Protein AF-A0AAW5JYE2-F1 (afdb_monomer_lite)

Structure (mmCIF, N/CA/C/O backbone):
data_AF-A0AAW5JYE2-F1
#
_entry.id   AF-A0AAW5JYE2-F1
#
loop_
_atom_site.group_PDB
_atom_site.id
_atom_site.type_symbol
_atom_site.label_atom_id
_atom_site.label_alt_id
_atom_site.label_comp_id
_atom_site.label_asym_id
_atom_site.label_entity_id
_atom_site.label_seq_id
_atom_site.pdbx_PDB_ins_code
_atom_site.Cartn_x
_atom_site.Cartn_y
_atom_site.Cartn_z
_atom_site.occupancy
_atom_site.B_iso_or_equiv
_atom_site.auth_seq_id
_atom_site.auth_comp_id
_atom_site.auth_asym_id
_atom_site.auth_atom_id
_atom_site.pdbx_PDB_model_num
ATOM 1 N N . MET A 1 1 ? -0.445 10.952 21.608 1.00 37.06 1 MET A N 1
ATOM 2 C CA . MET A 1 1 ? -0.862 9.715 20.915 1.00 37.06 1 MET A CA 1
ATOM 3 C C . MET A 1 1 ? -0.718 9.911 19.406 1.00 37.06 1 MET A C 1
ATOM 5 O O . MET A 1 1 ? -1.414 10.742 18.852 1.00 37.06 1 MET A O 1
ATOM 9 N N . GLY A 1 2 ? 0.217 9.194 18.772 1.00 44.84 2 GLY A N 1
ATOM 10 C CA . GLY A 1 2 ? 0.106 8.683 17.395 1.00 44.84 2 GLY A CA 1
ATOM 11 C C . GLY A 1 2 ? -0.021 9.622 16.182 1.00 44.84 2 GLY A C 1
ATOM 12 O O . GLY A 1 2 ? -0.759 9.276 15.268 1.00 44.84 2 GLY A O 1
ATOM 13 N N . HIS A 1 3 ? 0.705 10.740 16.096 1.00 46.25 3 HIS A N 1
ATOM 14 C CA . HIS A 1 3 ? 0.764 11.600 14.891 1.00 46.25 3 HIS A CA 1
ATOM 15 C C . HIS A 1 3 ? 1.667 11.047 13.758 1.00 46.25 3 HIS A C 1
ATOM 17 O O . HIS A 1 3 ? 2.421 11.795 13.149 1.00 46.25 3 HIS A O 1
ATOM 23 N N . ALA A 1 4 ? 1.640 9.741 13.468 1.00 45.84 4 ALA A N 1
ATOM 24 C CA . ALA A 1 4 ? 2.640 9.118 12.582 1.00 45.84 4 ALA A CA 1
ATOM 25 C C . ALA A 1 4 ? 2.160 8.740 11.162 1.00 45.84 4 ALA A C 1
ATOM 27 O O . ALA A 1 4 ? 2.966 8.262 10.373 1.00 45.84 4 ALA A O 1
ATOM 28 N N . PHE A 1 5 ? 0.889 8.942 10.787 1.00 53.47 5 PHE A N 1
ATOM 29 C CA . PHE A 1 5 ? 0.343 8.282 9.579 1.00 53.47 5 PHE A CA 1
ATOM 30 C C . PHE A 1 5 ? -0.237 9.185 8.483 1.00 53.47 5 PHE A C 1
ATOM 32 O O . PHE A 1 5 ? -0.803 8.675 7.519 1.00 53.47 5 PHE A O 1
ATOM 39 N N . TRP A 1 6 ? -0.057 10.509 8.547 1.00 51.50 6 TRP A N 1
ATOM 40 C CA . TRP A 1 6 ? -0.662 11.420 7.558 1.00 51.50 6 TRP A CA 1
ATOM 41 C C . TRP A 1 6 ? 0.090 11.539 6.215 1.00 51.50 6 TRP A C 1
ATOM 43 O O . TRP A 1 6 ? -0.3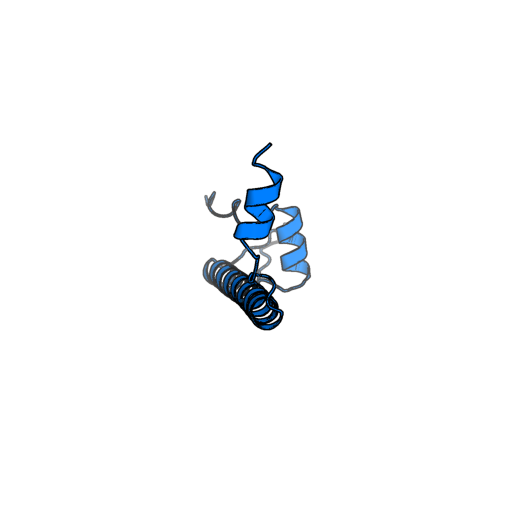46 12.269 5.334 1.00 51.50 6 TRP A O 1
ATOM 53 N N . HIS A 1 7 ? 1.187 10.802 6.009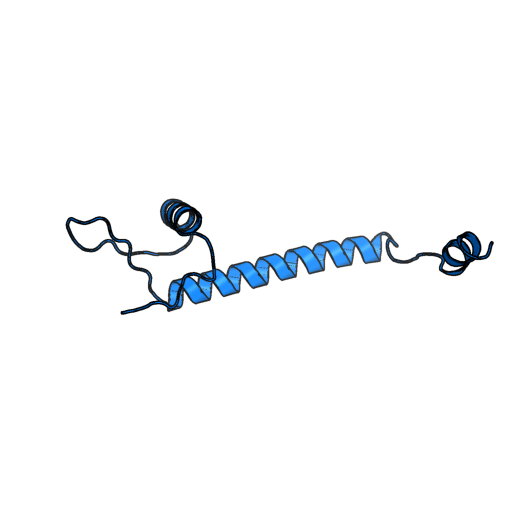 1.00 59.16 7 HIS A N 1
ATOM 54 C CA . HIS A 1 7 ? 2.009 10.937 4.795 1.00 59.16 7 HIS A CA 1
ATOM 55 C C . HIS A 1 7 ? 1.688 9.944 3.665 1.00 59.16 7 HIS A C 1
ATOM 57 O O . HIS A 1 7 ? 2.280 10.045 2.596 1.00 59.16 7 HIS A O 1
ATOM 63 N N . ILE A 1 8 ? 0.772 8.986 3.863 1.00 61.97 8 ILE A N 1
ATOM 64 C CA . ILE A 1 8 ? 0.468 7.969 2.833 1.00 61.97 8 ILE A CA 1
ATOM 65 C C . ILE A 1 8 ? -0.684 8.419 1.919 1.00 61.97 8 ILE A C 1
ATOM 67 O O . ILE A 1 8 ? -0.630 8.197 0.709 1.00 61.97 8 ILE A O 1
ATOM 71 N N . ALA A 1 9 ? -1.728 9.037 2.485 1.00 68.81 9 ALA A N 1
ATOM 72 C CA . ALA A 1 9 ? -2.890 9.549 1.757 1.00 68.81 9 ALA A CA 1
ATOM 73 C C . ALA A 1 9 ? -3.767 10.452 2.649 1.00 68.81 9 ALA A C 1
ATOM 75 O O . ALA A 1 9 ? -3.689 10.392 3.876 1.00 68.81 9 ALA A O 1
ATOM 76 N N . SER A 1 10 ? -4.669 11.233 2.040 1.00 84.25 10 SER A N 1
ATOM 77 C CA . SER A 1 10 ? -5.692 11.987 2.783 1.00 84.25 10 SER A CA 1
ATOM 78 C C . SER A 1 10 ? -6.611 11.060 3.598 1.00 84.25 10 SER A C 1
ATOM 80 O O . SER A 1 10 ? -6.856 9.916 3.209 1.00 84.25 10 SER A O 1
ATOM 82 N N . GLN A 1 11 ? -7.216 11.564 4.680 1.00 83.25 11 GLN A N 1
ATOM 83 C CA . GLN A 1 11 ? -8.165 10.795 5.504 1.00 83.25 11 GLN A CA 1
ATOM 84 C C . GLN A 1 11 ? -9.344 10.230 4.690 1.00 83.25 11 GLN A C 1
ATOM 86 O O . GLN A 1 11 ? -9.794 9.105 4.927 1.00 83.25 11 GLN A O 1
ATOM 91 N N . ARG A 1 12 ? -9.843 10.987 3.704 1.00 86.31 12 ARG A N 1
ATOM 92 C CA . ARG A 1 12 ? -10.948 10.545 2.841 1.00 86.31 12 ARG A CA 1
ATOM 93 C C . ARG A 1 12 ? -10.518 9.407 1.921 1.00 86.31 12 ARG A C 1
ATOM 95 O O . ARG A 1 12 ? -11.269 8.453 1.732 1.00 86.31 12 ARG A O 1
ATOM 102 N N . THR A 1 13 ? -9.302 9.491 1.388 1.00 88.38 13 THR A N 1
ATOM 103 C CA . THR A 1 13 ? -8.693 8.416 0.599 1.00 88.38 13 THR A CA 1
ATOM 104 C C . THR A 1 13 ? -8.513 7.167 1.452 1.00 88.38 13 THR A C 1
ATOM 106 O O . THR A 1 13 ? -8.944 6.095 1.043 1.00 88.38 13 THR A O 1
ATOM 109 N N . LEU A 1 14 ? -7.984 7.314 2.670 1.00 86.00 14 LEU A N 1
ATOM 110 C CA . LEU A 1 14 ? -7.819 6.199 3.597 1.00 86.00 14 LEU A CA 1
ATOM 111 C C . LEU A 1 14 ? -9.162 5.528 3.906 1.00 86.00 14 LEU A C 1
ATOM 113 O O . LEU A 1 14 ? -9.270 4.314 3.817 1.00 86.00 14 LEU A O 1
ATOM 117 N N . THR A 1 15 ? -10.212 6.304 4.176 1.00 87.56 15 THR A N 1
ATOM 118 C CA . THR A 1 15 ? -11.559 5.765 4.441 1.00 87.56 15 THR A CA 1
ATOM 119 C C . THR A 1 15 ? -12.052 4.882 3.292 1.00 87.56 15 THR A C 1
ATOM 121 O O . THR A 1 15 ? -12.464 3.752 3.538 1.00 87.56 15 THR A O 1
ATOM 124 N N . ARG A 1 16 ? -11.915 5.348 2.042 1.00 90.50 16 ARG A N 1
ATOM 125 C CA . ARG A 1 16 ? -12.275 4.570 0.844 1.00 90.50 16 ARG A CA 1
ATOM 126 C C . ARG A 1 16 ? -11.446 3.297 0.701 1.00 90.50 16 ARG A C 1
ATOM 128 O O . ARG A 1 16 ? -11.985 2.265 0.328 1.00 90.50 16 ARG A O 1
ATOM 135 N N . MET A 1 17 ? -10.153 3.361 1.009 1.00 91.56 17 MET A N 1
ATOM 136 C CA . MET A 1 17 ? -9.278 2.186 0.978 1.00 91.56 17 MET A CA 1
ATOM 137 C C . MET A 1 17 ? -9.700 1.132 2.004 1.00 91.56 17 MET A C 1
ATOM 139 O O . 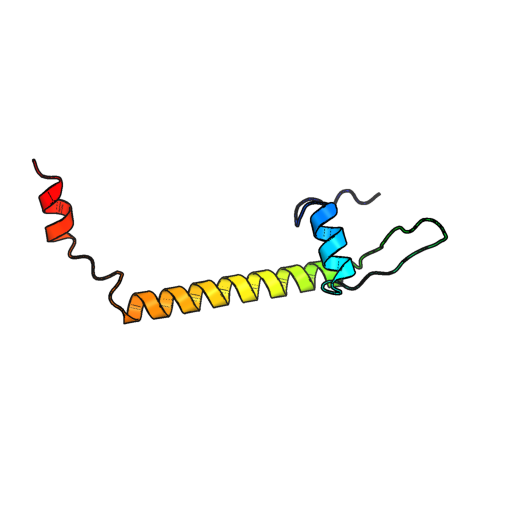MET A 1 17 ? -9.691 -0.058 1.699 1.00 91.56 17 MET A O 1
ATOM 143 N N . LEU A 1 18 ? -10.107 1.569 3.198 1.00 91.56 18 LEU A N 1
ATOM 144 C CA . LEU A 1 18 ? -10.631 0.679 4.233 1.00 91.56 18 LEU A CA 1
ATOM 145 C C . LEU A 1 18 ? -11.995 0.097 3.849 1.00 91.56 18 LEU A C 1
ATOM 147 O O . LEU A 1 18 ? -12.225 -1.088 4.063 1.00 91.56 18 LEU A O 1
ATOM 151 N N . ASP A 1 19 ? -12.885 0.900 3.260 1.00 91.06 19 ASP A N 1
ATOM 152 C CA . ASP A 1 19 ? -14.192 0.424 2.783 1.00 91.06 19 ASP A CA 1
ATOM 153 C C . ASP A 1 19 ? -14.047 -0.601 1.649 1.00 91.06 19 ASP A C 1
ATOM 155 O O . ASP A 1 19 ? -14.795 -1.571 1.595 1.00 91.06 19 ASP A O 1
ATOM 159 N N . ALA A 1 20 ? -13.042 -0.428 0.789 1.00 93.38 20 ALA A N 1
ATOM 160 C CA . ALA A 1 20 ? -12.690 -1.372 -0.269 1.00 93.38 20 ALA A CA 1
ATOM 161 C C . ALA A 1 20 ? -11.919 -2.612 0.232 1.00 93.38 20 ALA A C 1
ATOM 163 O O . ALA A 1 20 ? -11.537 -3.453 -0.576 1.00 93.38 20 ALA A O 1
ATOM 164 N N . GLY A 1 21 ? -11.6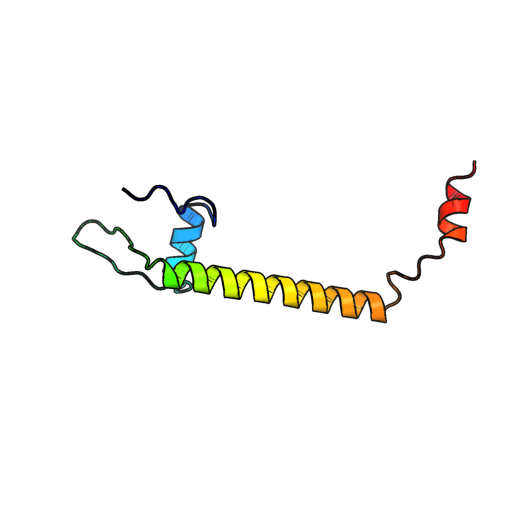44 -2.724 1.537 1.00 93.06 21 GLY A N 1
ATOM 165 C CA . GLY A 1 21 ? -10.944 -3.873 2.120 1.00 93.06 21 GLY A CA 1
ATOM 166 C C . GLY A 1 21 ? -9.454 -3.962 1.775 1.00 93.06 21 GLY A C 1
ATOM 167 O O . GLY A 1 21 ? -8.847 -5.012 1.964 1.00 93.06 21 GLY A O 1
ATOM 168 N N . MET A 1 22 ? -8.839 -2.879 1.287 1.00 93.06 22 MET A N 1
ATOM 169 C CA . MET A 1 22 ? -7.431 -2.894 0.863 1.00 93.06 22 MET A CA 1
ATOM 170 C C . MET A 1 22 ? -6.450 -3.034 2.035 1.00 93.06 22 MET A C 1
ATOM 172 O O . MET A 1 22 ? -5.348 -3.562 1.867 1.00 93.06 22 MET A O 1
ATOM 176 N N . ILE A 1 23 ? -6.837 -2.523 3.208 1.00 93.19 23 ILE A N 1
ATOM 177 C CA . ILE A 1 23 ? -6.067 -2.603 4.451 1.00 93.19 23 ILE A CA 1
ATOM 178 C C . ILE A 1 23 ? -7.011 -3.100 5.554 1.00 93.19 23 ILE A C 1
ATOM 180 O O . ILE A 1 23 ? -8.062 -2.484 5.767 1.00 93.19 23 ILE A O 1
ATOM 184 N N . PRO A 1 24 ? -6.657 -4.187 6.260 1.00 92.50 24 PRO A N 1
ATOM 185 C CA . PRO A 1 24 ? -7.397 -4.648 7.424 1.00 92.50 24 PRO A CA 1
ATOM 186 C C . PRO A 1 24 ? -7.527 -3.560 8.490 1.00 92.50 24 PRO A C 1
ATOM 188 O O . PRO A 1 24 ? -6.605 -2.786 8.746 1.00 92.50 24 PRO A O 1
ATOM 191 N N . TYR A 1 25 ? -8.686 -3.517 9.139 1.00 91.75 25 TYR A N 1
ATOM 192 C CA . TYR A 1 25 ? -8.929 -2.608 10.247 1.00 91.75 25 TYR A CA 1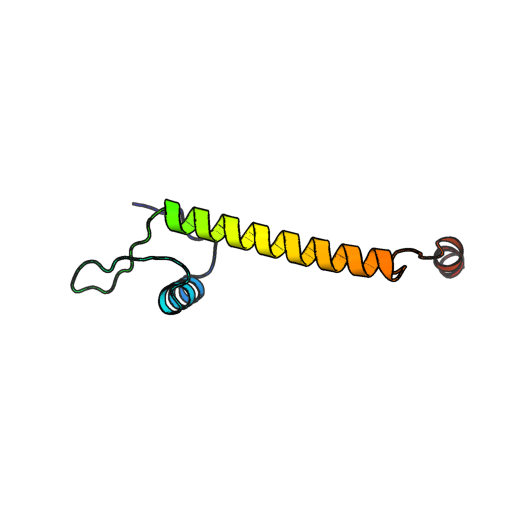
ATOM 193 C C . TYR A 1 25 ? -9.872 -3.230 11.266 1.00 91.75 25 TYR A C 1
ATOM 195 O O . TYR A 1 25 ? -10.657 -4.128 10.963 1.00 91.75 25 TYR A O 1
ATOM 203 N N . THR A 1 26 ? -9.821 -2.719 12.489 1.00 89.50 26 THR A N 1
ATOM 204 C CA . THR A 1 26 ? -10.737 -3.093 13.566 1.00 89.50 26 THR A CA 1
ATOM 205 C C . THR A 1 26 ? -11.549 -1.874 13.981 1.00 89.50 26 THR A C 1
ATOM 207 O O . THR A 1 26 ? -11.024 -0.762 14.052 1.00 89.50 26 THR A O 1
ATOM 210 N N . ARG A 1 27 ? -12.844 -2.061 14.247 1.00 88.19 27 ARG A N 1
ATOM 211 C CA . ARG A 1 27 ? -13.701 -1.023 14.836 1.00 88.19 27 ARG A CA 1
ATOM 212 C C . ARG A 1 27 ? -13.717 -1.199 16.349 1.00 88.19 27 ARG A C 1
ATOM 214 O O . ARG A 1 27 ? -13.865 -2.324 16.815 1.00 88.19 27 ARG A O 1
ATOM 221 N N . MET A 1 28 ? -13.573 -0.110 17.099 1.00 78.69 28 MET A N 1
ATOM 222 C CA . MET A 1 28 ? -13.627 -0.141 18.564 1.00 78.69 28 MET A CA 1
ATOM 223 C C . MET A 1 28 ? -14.719 0.795 19.085 1.00 78.69 28 MET A C 1
ATOM 225 O O . MET A 1 28 ? -14.613 2.009 18.928 1.00 78.69 28 MET A O 1
ATOM 229 N N . GLY A 1 29 ? -15.720 0.218 19.756 1.00 69.75 29 GLY A N 1
ATOM 230 C CA . GLY A 1 29 ? -16.777 0.938 20.477 1.00 69.75 29 GLY A CA 1
ATOM 231 C C . GLY A 1 29 ? -17.907 1.511 19.609 1.00 69.75 29 GLY A C 1
ATOM 232 O O . GLY A 1 29 ? -17.959 1.304 18.399 1.00 69.75 29 GLY A O 1
ATOM 233 N N . GLU A 1 30 ? -18.821 2.246 20.259 1.00 64.75 30 GLU A N 1
ATOM 234 C CA . GLU A 1 30 ? -19.969 2.921 19.620 1.00 64.75 30 GLU A CA 1
ATOM 235 C C . GLU A 1 30 ? -19.542 4.032 18.654 1.00 64.75 30 GLU A C 1
ATOM 237 O O . GLU A 1 30 ? -20.196 4.298 17.644 1.00 64.75 30 GLU A O 1
ATOM 242 N N . ARG A 1 31 ? -18.411 4.686 18.941 1.00 61.62 31 ARG A N 1
ATOM 243 C CA . ARG A 1 31 ? -17.805 5.648 18.025 1.00 61.62 31 ARG A CA 1
ATOM 244 C C . ARG A 1 31 ? -17.042 4.863 16.968 1.00 61.62 31 ARG A C 1
ATOM 246 O O . ARG A 1 31 ? -16.067 4.197 17.283 1.00 61.62 31 ARG A O 1
ATOM 253 N N . SER A 1 32 ? -17.485 4.979 15.718 1.00 69.50 32 SER A N 1
ATOM 254 C CA . SER A 1 32 ? -16.988 4.294 14.512 1.00 69.50 32 SER A CA 1
ATOM 255 C C . SER A 1 32 ? -15.523 4.621 14.124 1.00 69.50 32 SER A C 1
ATOM 257 O O . SER A 1 32 ? -15.209 4.820 12.945 1.00 69.50 32 SER A O 1
ATOM 259 N N . TYR A 1 33 ? -14.601 4.688 15.084 1.00 80.69 33 TYR A N 1
ATOM 260 C CA . TYR A 1 33 ? -13.173 4.808 14.829 1.00 80.69 33 TYR A CA 1
ATOM 261 C C . TYR A 1 33 ? -12.631 3.494 14.267 1.00 80.69 33 TYR A C 1
ATOM 263 O O . TYR A 1 33 ? -12.956 2.401 14.738 1.00 80.69 33 TYR A O 1
ATOM 271 N N . ARG A 1 34 ? -11.797 3.618 13.234 1.00 85.62 34 ARG A N 1
ATOM 272 C CA . ARG A 1 34 ? -11.157 2.499 12.544 1.00 85.62 34 ARG A CA 1
ATOM 273 C C . ARG A 1 34 ? -9.688 2.474 12.936 1.00 85.62 34 ARG A C 1
ATOM 275 O O . ARG A 1 34 ? -8.963 3.428 12.666 1.00 85.62 34 ARG A O 1
ATOM 282 N N . PHE A 1 35 ? -9.277 1.396 13.581 1.00 87.50 35 PHE A N 1
ATOM 283 C CA . PHE A 1 35 ? -7.910 1.170 14.022 1.00 87.50 35 PHE A CA 1
ATOM 284 C C . PHE A 1 35 ? -7.188 0.275 13.027 1.00 87.50 35 PHE A C 1
ATOM 286 O O . PHE A 1 35 ? -7.740 -0.724 12.571 1.00 87.50 35 PHE A O 1
ATOM 293 N N . LEU A 1 36 ? -5.948 0.637 12.718 1.00 88.38 36 LEU A N 1
ATOM 294 C CA . LEU A 1 36 ? -5.081 -0.087 11.798 1.00 88.38 36 LEU A CA 1
ATOM 295 C C . LEU A 1 36 ? -3.894 -0.640 12.571 1.00 88.38 36 LEU A C 1
ATOM 297 O O . LEU A 1 36 ? -3.354 0.041 13.447 1.00 88.38 36 LEU A O 1
ATOM 301 N N . ARG A 1 37 ? -3.463 -1.854 12.230 1.00 89.81 37 ARG A N 1
ATOM 302 C CA . ARG A 1 37 ? -2.154 -2.332 12.672 1.00 89.81 37 ARG A CA 1
ATOM 303 C C . ARG A 1 37 ? -1.094 -1.690 11.795 1.00 89.81 37 ARG A C 1
ATOM 305 O O . ARG A 1 37 ? -1.257 -1.589 10.582 1.00 89.81 37 ARG A O 1
ATOM 312 N N . LEU A 1 38 ? 0.008 -1.281 12.416 1.00 88.31 38 LEU A N 1
ATOM 313 C CA . LEU A 1 38 ? 1.131 -0.702 11.689 1.00 88.31 38 LEU A CA 1
ATOM 314 C C . LEU A 1 38 ? 1.672 -1.670 10.626 1.00 88.31 38 LEU A C 1
ATOM 316 O O . LEU A 1 38 ? 1.870 -1.250 9.491 1.00 88.31 38 LEU A O 1
ATOM 320 N N . SER A 1 39 ? 1.808 -2.955 10.971 1.00 91.94 39 SER A N 1
ATOM 321 C CA . SER A 1 39 ? 2.225 -4.025 10.051 1.00 91.94 39 SER A CA 1
ATOM 322 C C . SER A 1 39 ? 1.432 -4.007 8.747 1.00 91.94 39 SER A C 1
ATOM 324 O O . SER A 1 39 ? 2.010 -3.940 7.666 1.00 91.94 39 SER A O 1
ATOM 326 N N . ASP A 1 40 ? 0.107 -3.959 8.859 1.00 92.50 40 ASP A N 1
ATOM 327 C CA . ASP A 1 40 ? -0.805 -4.071 7.723 1.00 92.50 40 ASP A CA 1
ATOM 328 C C . ASP A 1 40 ? -0.680 -2.856 6.795 1.00 92.50 40 ASP A C 1
ATOM 330 O O . ASP A 1 40 ? -0.750 -2.974 5.569 1.00 92.50 40 ASP A O 1
ATOM 334 N N . VAL A 1 41 ? -0.438 -1.678 7.377 1.00 89.06 41 VAL A N 1
ATOM 335 C CA . VAL A 1 41 ? -0.198 -0.437 6.633 1.00 89.06 41 VAL A CA 1
ATOM 336 C C . VAL A 1 41 ? 1.152 -0.481 5.919 1.00 89.06 41 VAL A C 1
ATOM 338 O O . VAL A 1 41 ? 1.233 -0.113 4.744 1.00 89.06 41 VAL A O 1
ATOM 341 N N . THR A 1 42 ? 2.211 -0.937 6.591 1.00 90.69 42 THR A N 1
ATOM 342 C CA . THR A 1 42 ? 3.540 -1.071 5.973 1.00 90.69 42 THR A CA 1
ATOM 343 C C . THR A 1 42 ? 3.559 -2.123 4.873 1.00 90.69 42 THR A C 1
ATOM 345 O O . THR A 1 42 ? 4.136 -1.876 3.816 1.00 90.69 42 THR A O 1
ATOM 348 N N . ASP A 1 43 ? 2.867 -3.245 5.062 1.00 92.38 43 ASP A N 1
ATOM 349 C CA . ASP A 1 43 ? 2.746 -4.293 4.052 1.00 92.38 43 ASP A CA 1
ATOM 350 C C . ASP A 1 43 ? 1.932 -3.834 2.847 1.00 92.38 43 ASP A C 1
ATOM 352 O O . ASP A 1 43 ? 2.277 -4.154 1.709 1.00 92.38 43 ASP A O 1
ATOM 356 N N . TYR A 1 44 ? 0.868 -3.058 3.065 1.00 91.31 44 TYR A N 1
ATOM 357 C CA . TYR A 1 44 ? 0.146 -2.421 1.968 1.00 91.31 44 TYR A CA 1
ATOM 358 C C . TYR A 1 44 ? 1.046 -1.466 1.181 1.00 91.31 44 TYR A C 1
ATOM 360 O O . TYR A 1 44 ? 1.080 -1.535 -0.048 1.00 91.31 44 TYR A O 1
ATOM 368 N N . LYS A 1 45 ? 1.789 -0.594 1.874 1.00 89.88 45 LYS A N 1
ATOM 369 C CA . LYS A 1 45 ? 2.693 0.361 1.223 1.00 89.88 45 LYS A CA 1
ATOM 370 C C . LYS A 1 45 ? 3.734 -0.369 0.375 1.00 89.88 45 LYS A C 1
ATOM 372 O O . LYS A 1 45 ? 3.870 -0.054 -0.799 1.00 89.88 45 LYS A O 1
ATOM 377 N N . ARG A 1 46 ? 4.393 -1.381 0.942 1.00 92.56 46 ARG A N 1
ATOM 378 C CA . ARG A 1 46 ? 5.384 -2.197 0.234 1.00 92.56 46 ARG A CA 1
ATOM 379 C C . ARG A 1 46 ? 4.811 -2.815 -1.044 1.00 92.56 46 ARG A C 1
ATOM 381 O O . ARG A 1 46 ? 5.361 -2.583 -2.112 1.00 92.56 46 ARG A O 1
ATOM 388 N N . ARG A 1 47 ? 3.666 -3.506 -0.957 1.00 93.50 47 ARG A N 1
ATOM 389 C CA . ARG A 1 47 ? 3.006 -4.112 -2.132 1.00 93.50 47 ARG A CA 1
ATOM 390 C C . ARG A 1 47 ? 2.641 -3.082 -3.201 1.00 93.50 47 ARG A C 1
ATOM 392 O O . ARG A 1 47 ? 2.737 -3.363 -4.391 1.00 93.50 47 ARG A O 1
ATOM 399 N N . ARG A 1 48 ? 2.190 -1.894 -2.786 1.00 90.88 48 ARG A N 1
ATOM 400 C CA . ARG A 1 48 ? 1.855 -0.796 -3.703 1.00 90.88 48 ARG A CA 1
ATOM 401 C C . ARG A 1 48 ? 3.095 -0.280 -4.431 1.00 90.88 48 ARG A C 1
ATOM 403 O O . ARG A 1 48 ? 3.035 -0.065 -5.641 1.00 90.88 48 ARG A O 1
ATOM 410 N N . ASP A 1 49 ? 4.178 -0.059 -3.697 1.00 90.56 49 ASP A N 1
ATOM 411 C CA . ASP A 1 49 ? 5.427 0.459 -4.250 1.00 90.56 49 ASP A CA 1
ATOM 412 C C . ASP A 1 49 ? 6.024 -0.569 -5.228 1.00 90.56 49 ASP A C 1
ATOM 414 O O . ASP A 1 49 ? 6.348 -0.215 -6.356 1.00 90.56 49 ASP A O 1
ATOM 418 N N . GLU A 1 50 ? 6.028 -1.857 -4.866 1.00 94.00 50 GLU A N 1
ATOM 419 C CA . GLU A 1 50 ? 6.437 -2.967 -5.744 1.00 94.00 50 GLU A CA 1
ATOM 420 C C . GLU A 1 50 ? 5.610 -3.028 -7.039 1.00 94.00 50 GLU A C 1
ATOM 422 O O . GLU A 1 50 ? 6.172 -3.130 -8.129 1.00 94.00 50 GLU A O 1
ATOM 427 N N . ALA A 1 51 ? 4.281 -2.920 -6.947 1.00 92.75 51 ALA A N 1
ATOM 428 C CA . ALA A 1 51 ? 3.407 -2.924 -8.121 1.00 92.75 51 ALA A CA 1
ATOM 429 C C . ALA A 1 51 ? 3.643 -1.709 -9.031 1.00 92.75 51 ALA A C 1
ATOM 431 O O . ALA A 1 51 ? 3.590 -1.829 -10.253 1.00 92.75 51 ALA A O 1
ATOM 432 N N . THR A 1 52 ? 3.917 -0.546 -8.435 1.00 90.50 52 THR A N 1
ATOM 433 C CA . THR A 1 52 ? 4.208 0.683 -9.183 1.00 90.50 52 THR A CA 1
ATOM 434 C C . THR A 1 52 ? 5.534 0.558 -9.923 1.00 90.50 52 THR A C 1
ATOM 436 O O . THR A 1 52 ? 5.581 0.832 -11.119 1.00 90.50 52 THR A O 1
ATOM 439 N N . SER A 1 53 ? 6.588 0.096 -9.244 1.00 90.62 53 SER A N 1
ATOM 440 C CA . SER A 1 53 ? 7.893 -0.133 -9.870 1.00 90.62 53 SER A CA 1
ATOM 441 C C . SER A 1 53 ? 7.797 -1.146 -11.007 1.00 90.62 53 SER A C 1
ATOM 443 O O . SER A 1 53 ? 8.261 -0.859 -12.102 1.00 90.62 53 SER A O 1
ATOM 445 N N . LYS A 1 54 ? 7.100 -2.272 -10.799 1.00 93.00 54 LYS A N 1
ATOM 446 C CA . LYS A 1 54 ? 6.919 -3.295 -11.838 1.00 93.00 54 LYS A CA 1
ATOM 447 C C . LYS A 1 54 ? 6.227 -2.746 -13.087 1.00 93.00 54 LYS A C 1
ATOM 449 O O . LYS A 1 54 ? 6.664 -3.028 -14.193 1.00 93.00 54 LYS A O 1
ATOM 454 N N . ALA A 1 55 ? 5.171 -1.952 -12.916 1.00 90.44 55 ALA A N 1
ATOM 455 C CA . ALA A 1 55 ? 4.469 -1.342 -14.043 1.00 90.44 55 ALA A CA 1
ATOM 456 C C . ALA A 1 55 ? 5.364 -0.361 -14.820 1.00 90.44 55 ALA A C 1
ATOM 458 O O . ALA A 1 55 ? 5.304 -0.315 -16.045 1.00 90.44 55 ALA A O 1
ATOM 459 N N . LEU A 1 56 ? 6.205 0.409 -14.121 1.00 89.94 56 LEU A N 1
ATOM 460 C CA . LEU A 1 56 ? 7.165 1.310 -14.761 1.00 89.94 56 LEU A CA 1
ATOM 461 C C . LEU A 1 56 ? 8.273 0.545 -15.492 1.00 89.94 56 LEU A C 1
ATOM 463 O O . LEU A 1 56 ? 8.630 0.930 -16.603 1.00 89.94 56 LEU A O 1
ATOM 467 N N . ASP A 1 57 ? 8.781 -0.540 -14.907 1.00 89.44 57 ASP A N 1
ATOM 468 C CA . ASP A 1 57 ? 9.779 -1.403 -15.545 1.00 89.44 57 ASP A CA 1
ATOM 469 C C . ASP A 1 57 ? 9.212 -2.073 -16.808 1.00 89.44 57 ASP A C 1
ATOM 471 O O . ASP A 1 57 ? 9.888 -2.126 -17.833 1.00 89.44 57 ASP A O 1
ATOM 475 N N . GLU A 1 58 ? 7.951 -2.515 -16.780 1.00 88.44 58 GLU A N 1
ATOM 476 C CA . GLU A 1 58 ? 7.259 -3.056 -17.959 1.00 88.44 58 GLU A CA 1
ATOM 477 C C . GLU A 1 58 ? 7.104 -1.999 -19.063 1.00 88.44 58 GLU A C 1
ATOM 479 O O . GLU A 1 58 ? 7.426 -2.265 -20.220 1.00 88.44 58 GLU A O 1
ATOM 484 N N . MET A 1 59 ? 6.673 -0.780 -18.718 1.00 86.88 59 MET A N 1
ATOM 485 C CA . MET A 1 59 ? 6.586 0.330 -19.678 1.00 86.88 59 MET A CA 1
ATOM 486 C C . MET A 1 59 ? 7.948 0.674 -20.282 1.00 86.88 59 MET A C 1
ATOM 488 O O . MET A 1 59 ? 8.038 0.937 -21.480 1.00 86.88 59 MET A O 1
ATOM 492 N N . ARG A 1 60 ? 9.003 0.662 -19.463 1.00 83.31 60 ARG A N 1
ATOM 493 C CA . ARG A 1 60 ? 10.371 0.903 -19.918 1.00 83.31 60 ARG A CA 1
ATOM 494 C C . ARG A 1 60 ? 10.834 -0.176 -20.894 1.00 83.31 60 ARG A C 1
ATOM 496 O O . ARG A 1 60 ? 11.360 0.176 -21.939 1.00 83.31 60 ARG A O 1
ATOM 503 N N . SER A 1 61 ? 10.588 -1.451 -20.591 1.00 80.81 61 SER A N 1
ATOM 504 C CA . SER A 1 61 ? 10.931 -2.564 -21.488 1.00 80.81 61 SER A CA 1
ATOM 505 C C . SER A 1 61 ? 10.259 -2.418 -22.853 1.00 80.81 61 SER A C 1
ATOM 507 O O . SER A 1 61 ? 10.912 -2.585 -23.874 1.00 80.81 61 SER A O 1
ATOM 509 N N . ILE A 1 62 ? 8.973 -2.055 -22.877 1.00 81.38 62 ILE A N 1
ATOM 510 C CA . ILE A 1 62 ? 8.230 -1.835 -24.128 1.00 81.38 62 ILE A CA 1
ATOM 511 C C . ILE A 1 62 ? 8.825 -0.661 -24.918 1.00 81.38 62 ILE A C 1
ATOM 513 O O . ILE A 1 62 ? 8.964 -0.746 -26.132 1.00 81.38 62 ILE A O 1
ATOM 517 N N . ALA A 1 63 ? 9.188 0.430 -24.240 1.00 77.88 63 ALA A N 1
ATOM 518 C CA . ALA A 1 63 ? 9.799 1.593 -24.879 1.00 77.88 63 ALA A CA 1
ATOM 519 C C . ALA A 1 63 ? 11.198 1.289 -25.447 1.00 77.88 63 ALA A C 1
ATOM 521 O O . ALA A 1 63 ? 11.524 1.757 -26.536 1.00 77.88 63 ALA A O 1
ATOM 522 N N . ASP A 1 64 ? 12.004 0.498 -24.733 1.00 75.94 64 ASP A N 1
ATOM 523 C CA . ASP A 1 64 ? 13.312 0.034 -25.207 1.00 75.94 64 ASP A CA 1
ATOM 524 C C . ASP A 1 64 ? 13.154 -0.890 -26.435 1.00 75.94 64 ASP A C 1
ATOM 526 O O . ASP A 1 64 ? 13.896 -0.752 -27.405 1.00 75.94 64 ASP A O 1
ATOM 530 N N . GLU A 1 65 ? 12.163 -1.791 -26.437 1.00 73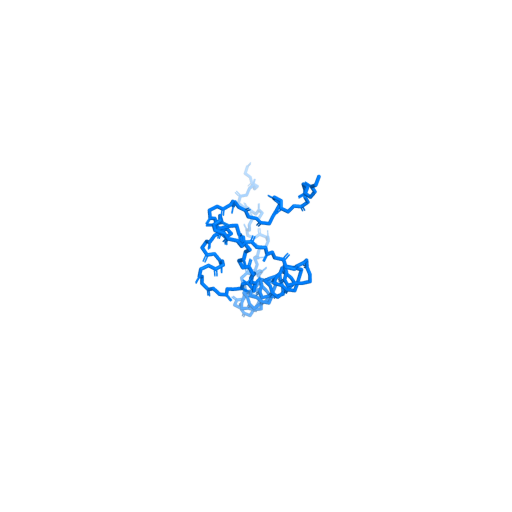.62 65 GLU A N 1
ATOM 531 C CA . GLU A 1 65 ? 11.859 -2.676 -27.575 1.00 73.62 65 GLU A CA 1
ATOM 532 C C . GLU A 1 65 ? 11.346 -1.924 -28.816 1.00 73.62 65 GLU A C 1
ATOM 534 O O . GLU A 1 65 ? 11.670 -2.311 -29.939 1.00 73.62 65 GLU A O 1
ATOM 539 N N . ASP A 1 66 ? 10.575 -0.850 -28.632 1.00 76.50 66 ASP A N 1
ATOM 540 C CA . ASP A 1 66 ? 10.013 -0.029 -29.720 1.00 76.50 66 ASP A CA 1
ATOM 541 C C . ASP A 1 66 ? 11.001 1.038 -30.242 1.00 76.50 66 ASP A C 1
ATOM 543 O O . ASP A 1 66 ? 10.646 1.877 -31.069 1.00 76.50 66 ASP A O 1
ATOM 547 N N . GLY A 1 67 ? 12.247 1.041 -29.748 1.00 69.06 67 GLY A N 1
ATOM 548 C CA . GLY A 1 67 ? 13.269 2.017 -30.140 1.00 69.06 67 GLY A CA 1
ATOM 549 C C . GLY A 1 67 ? 12.934 3.451 -29.714 1.00 69.06 67 GLY A C 1
ATOM 550 O O . GLY A 1 67 ? 13.451 4.409 -30.284 1.00 69.06 67 GLY A O 1
ATOM 551 N N . ALA A 1 68 ? 12.081 3.643 -28.701 1.00 62.22 68 ALA A N 1
ATOM 552 C CA . ALA A 1 68 ? 11.619 4.969 -28.276 1.00 62.22 68 ALA A CA 1
ATOM 553 C C . ALA A 1 68 ? 12.742 5.860 -27.703 1.00 62.22 68 ALA A C 1
ATOM 555 O O . ALA A 1 68 ? 12.570 7.076 -27.580 1.00 62.22 68 ALA A O 1
ATOM 556 N N . TYR A 1 69 ? 13.887 5.264 -27.360 1.00 59.72 69 TYR A N 1
ATOM 557 C CA . TYR A 1 69 ? 15.102 5.958 -26.929 1.00 59.72 69 TYR A CA 1
ATOM 558 C C . TYR A 1 69 ? 16.202 6.008 -28.001 1.00 59.72 69 TYR A C 1
ATOM 560 O O . TYR A 1 69 ? 17.222 6.660 -27.765 1.00 59.72 69 TYR A O 1
ATOM 568 N N . ASP A 1 70 ? 15.988 5.417 -29.184 1.00 66.31 70 ASP A N 1
ATOM 569 C CA . ASP A 1 70 ? 16.860 5.564 -30.359 1.00 66.31 70 ASP A CA 1
ATOM 570 C C . ASP A 1 70 ? 16.595 6.918 -31.031 1.00 66.31 70 ASP A C 1
ATOM 572 O O . ASP A 1 70 ? 16.170 7.042 -32.180 1.00 66.31 70 ASP A O 1
ATOM 576 N N . ILE A 1 71 ? 16.809 7.980 -30.263 1.00 65.38 71 ILE A N 1
ATOM 577 C CA . ILE A 1 71 ? 16.749 9.344 -30.759 1.00 65.38 71 ILE A CA 1
ATOM 578 C C . ILE A 1 71 ? 18.058 9.588 -31.503 1.00 65.38 71 ILE A C 1
ATOM 580 O O . ILE A 1 71 ? 19.136 9.522 -30.908 1.00 65.38 71 ILE A O 1
ATOM 584 N N . ASP A 1 72 ? 17.980 9.906 -32.796 1.00 72.38 72 ASP A N 1
ATOM 585 C CA . ASP A 1 72 ? 19.133 10.431 -33.522 1.00 72.38 72 ASP A CA 1
ATOM 586 C C . ASP A 1 72 ? 19.483 11.811 -32.948 1.00 72.38 72 ASP A C 1
ATOM 588 O O . ASP A 1 72 ? 18.922 12.852 -33.305 1.00 72.38 72 ASP A O 1
ATOM 592 N N . TYR A 1 73 ? 20.411 11.808 -31.993 1.00 68.06 73 TYR A N 1
ATOM 593 C CA . TYR A 1 73 ? 20.893 13.011 -31.330 1.00 68.06 73 TYR A CA 1
ATOM 594 C C . TYR A 1 73 ? 21.504 14.012 -32.316 1.00 68.06 73 TYR A C 1
ATOM 596 O O . TYR A 1 73 ? 21.502 15.208 -32.026 1.00 68.06 73 TYR A O 1
ATOM 604 N N . SER A 1 74 ? 21.998 13.562 -33.475 1.00 72.56 74 SER A N 1
ATOM 605 C CA . SER A 1 74 ? 22.535 14.461 -34.497 1.00 72.56 74 SER A CA 1
ATOM 606 C C . SER A 1 74 ? 21.425 15.270 -35.182 1.00 72.56 74 SER A C 1
ATOM 608 O O . SER A 1 74 ? 21.566 16.487 -35.320 1.00 72.56 74 SER A O 1
ATOM 610 N N . ASP A 1 75 ? 20.286 14.639 -35.493 1.00 74.94 75 ASP A N 1
ATOM 611 C CA . ASP A 1 75 ? 19.098 15.301 -36.050 1.00 74.94 75 ASP A CA 1
ATOM 612 C C . ASP A 1 75 ? 18.484 16.279 -35.036 1.00 74.94 75 ASP A C 1
ATOM 614 O O . ASP A 1 75 ? 18.233 17.444 -35.356 1.00 74.94 75 ASP A O 1
ATOM 618 N N . TYR A 1 76 ? 18.351 15.864 -33.769 1.00 72.25 76 TYR A N 1
ATOM 619 C CA . TYR A 1 76 ? 17.840 16.728 -32.698 1.00 72.25 76 TYR A CA 1
ATOM 620 C C . TYR A 1 76 ? 18.698 17.986 -32.488 1.00 72.25 76 TYR A C 1
ATOM 622 O O . TYR A 1 76 ? 18.160 19.093 -32.407 1.00 72.25 76 TYR A O 1
ATOM 630 N N . LEU A 1 77 ? 20.025 17.840 -32.416 1.00 79.25 77 LEU A N 1
ATOM 631 C CA . LEU A 1 77 ? 20.940 18.961 -32.179 1.00 79.25 77 LEU A CA 1
ATOM 632 C C . LEU A 1 77 ? 21.019 19.914 -33.379 1.00 79.25 77 LEU A C 1
ATOM 634 O O . LEU A 1 77 ? 21.085 21.128 -33.180 1.00 79.25 77 LEU A O 1
ATOM 638 N N . SER A 1 78 ? 20.909 19.399 -34.608 1.00 79.00 78 SER A N 1
ATOM 639 C CA . SER A 1 78 ? 20.910 20.214 -35.835 1.00 79.00 78 SER A CA 1
ATOM 640 C C . SER A 1 78 ? 19.764 21.234 -35.898 1.00 79.00 78 SER A C 1
ATOM 642 O O . SER A 1 78 ? 19.855 22.250 -36.584 1.00 79.00 78 SER A O 1
ATOM 644 N N . ARG A 1 79 ? 18.681 20.999 -35.146 1.00 75.31 79 ARG A N 1
ATOM 645 C CA . ARG A 1 79 ? 17.494 21.862 -35.113 1.00 75.31 79 ARG A CA 1
ATOM 646 C C . ARG A 1 79 ? 17.654 23.096 -34.222 1.00 75.31 79 ARG A C 1
ATOM 648 O O . ARG A 1 79 ? 16.871 24.040 -34.356 1.00 75.31 79 ARG A O 1
ATOM 655 N N . PHE A 1 80 ? 18.636 23.081 -33.322 1.00 77.56 80 PHE A N 1
ATOM 656 C CA . PHE A 1 80 ? 18.941 24.179 -32.399 1.00 77.56 80 PHE A CA 1
ATOM 657 C C . PHE A 1 80 ? 20.193 24.966 -32.788 1.00 77.56 80 PHE A C 1
ATOM 659 O O . PHE A 1 80 ? 20.414 26.038 -32.230 1.00 77.56 80 PHE A O 1
ATOM 666 N N . ASP A 1 81 ? 20.971 24.470 -33.750 1.00 66.19 81 ASP A N 1
ATOM 667 C CA . ASP A 1 81 ? 22.100 25.192 -34.329 1.00 66.19 81 ASP A CA 1
ATOM 668 C C . ASP A 1 81 ? 21.561 26.133 -35.421 1.00 66.19 81 ASP A C 1
ATOM 670 O O . ASP A 1 81 ? 21.400 25.765 -36.588 1.00 66.19 81 ASP A O 1
ATOM 674 N N . LYS A 1 82 ? 21.151 27.336 -35.008 1.00 60.53 82 LYS A N 1
ATOM 675 C CA . LYS A 1 82 ? 20.609 28.378 -35.885 1.00 60.53 82 LYS A CA 1
ATOM 676 C C . LYS A 1 82 ? 21.179 29.745 -35.547 1.00 60.53 82 LYS A C 1
ATOM 678 O O . LYS A 1 82 ? 21.277 30.052 -34.339 1.00 60.53 82 LYS A O 1
#

Secondary structure (DSSP, 8-state):
-----TTSS-HHHHHHHHHTTSS--EEETTTTEEE--HHHHHHHHHHHHHHHHHHHHHHHHHHHHTTTT---HHHHHHTT--

pLDDT: mean 79.63, std 13.82, range [37.06, 94.0]

Radius of gyration: 22.3 Å; chains: 1; bounding box: 42×33×57 Å

Foldseek 3Di:
DDPDPCPPDHPVVVVVCVVVVLFDWDADPPPRDTHGDPVRVVVSVVVVVVVVVVVVVVVVVVCVVVCVVVDPVVVVVVVVPD

Organism: Bifidobacterium adolescentis (NCBI:txid1680)

Sequence (82 aa):
MGHAFWHIASQRTLTRMLDAGMIPYTRMGERSYRFLRLSDVTDYKRRRDEATSKALDEMRSIADEDGAYDIDYSDYLSRFDK